Protein AF-A0A820KVE0-F1 (afdb_monomer)

Solvent-accessible surface area (backbone atoms only — not comparable to full-atom values): 8334 Å² total; per-residue (Å²): 135,88,84,82,85,76,82,88,78,53,86,76,79,77,87,79,80,82,72,85,76,62,63,66,65,51,51,53,51,52,52,52,52,51,53,36,48,51,49,30,56,49,40,55,55,52,58,76,71,54,73,84,83,46,73,66,42,50,54,52,48,53,54,47,49,53,53,30,52,52,29,47,50,50,54,48,51,54,50,50,51,54,52,50,53,52,48,50,54,50,50,54,52,47,64,77,37,56,93,64,45,49,71,67,58,52,51,52,52,49,52,54,47,50,51,51,54,50,54,55,50,54,58,66,50,66,82,52,93,70,84,86,90,87,80,86,126

Organism: NCBI:txid433720

pLDDT: mean 79.72, std 20.23, range [31.25, 97.44]

Radius of gyration: 21.49 Å; Cα contacts (8 Å, |Δi|>4): 50; chains: 1; bounding box: 47×35×59 Å

Secondary structure (DSSP, 8-state):
-------SS---------PPP-HHHHHHHHHHHHHHHHHHHHHHHHHHH----SHHHHHHHHHHHHHHHHHHHHHHHHHHHHHHHHHHHHHHHHHHHTTTS-HHHHHHHHHHHHHHHHHHHHHHHTT-SSS------

Mean predicted aligned error: 10.79 Å

Sequence (137 aa):
AVDISVSLLGSQRLQQISIPLNESALIDYNTELNSLANVRDYLVTFLTNLLITTSNSIILQSSSLVQLTQATNQLTRNTLMLVSNRCYELSVALNAMFGKISYEDAQSASNQLFQCASNILNVKYMKLIFLSLYQTL

Nearest PDB structures (foldseek):
  1ez3-assembly1_A  TM=4.273E-01  e=7.543E-01  Rattus norvegicus

Structure (mmCIF, N/CA/C/O backbone):
data_AF-A0A820KVE0-F1
#
_entry.id   AF-A0A820KVE0-F1
#
loop_
_atom_site.group_PDB
_atom_site.id
_atom_site.type_symbol
_atom_site.label_atom_id
_atom_site.label_alt_id
_atom_site.label_comp_id
_atom_site.label_asym_id
_atom_site.label_entity_id
_atom_site.label_seq_id
_atom_site.pdbx_PDB_ins_code
_atom_site.Cartn_x
_atom_site.Cartn_y
_atom_site.Cartn_z
_atom_site.occupancy
_atom_site.B_iso_or_equiv
_atom_site.auth_seq_id
_atom_site.auth_comp_id
_atom_site.auth_asym_id
_atom_site.auth_atom_id
_atom_site.pdbx_PDB_model_num
ATOM 1 N N . ALA A 1 1 ? -4.273 -14.419 -10.132 1.00 33.41 1 ALA A N 1
ATOM 2 C CA . ALA A 1 1 ? -2.842 -14.493 -10.474 1.00 33.41 1 ALA A CA 1
ATOM 3 C C . ALA A 1 1 ? -2.645 -13.684 -11.745 1.00 33.41 1 ALA A C 1
ATOM 5 O O . ALA A 1 1 ? -3.407 -13.894 -12.679 1.00 33.41 1 ALA A O 1
ATOM 6 N N . VAL A 1 2 ? -1.738 -12.707 -11.746 1.00 31.25 2 VAL A N 1
ATOM 7 C CA . VAL A 1 2 ? -1.325 -12.029 -12.982 1.00 31.25 2 VAL A CA 1
ATOM 8 C C . VAL A 1 2 ? -0.175 -12.855 -13.533 1.00 31.25 2 VAL A C 1
ATOM 10 O O . VAL A 1 2 ? 0.839 -13.001 -12.855 1.00 31.25 2 VAL A O 1
ATOM 13 N N . ASP A 1 3 ? -0.383 -13.462 -14.695 1.00 34.72 3 ASP A N 1
ATOM 14 C CA . ASP A 1 3 ? 0.617 -14.290 -15.358 1.00 34.72 3 ASP A CA 1
ATOM 15 C C . ASP A 1 3 ? 1.494 -13.369 -16.214 1.00 34.72 3 ASP A C 1
ATOM 17 O O . ASP A 1 3 ? 1.015 -12.741 -17.160 1.00 34.72 3 ASP A O 1
ATOM 21 N N . ILE A 1 4 ? 2.757 -13.201 -15.823 1.00 43.31 4 ILE A N 1
ATOM 22 C CA . ILE A 1 4 ? 3.712 -12.346 -16.534 1.00 43.31 4 ILE A CA 1
ATOM 23 C C . ILE A 1 4 ? 4.561 -13.262 -17.413 1.00 43.31 4 ILE A C 1
ATOM 25 O O . ILE A 1 4 ? 5.563 -13.820 -16.971 1.00 43.31 4 ILE A O 1
ATOM 29 N N . SER A 1 5 ? 4.147 -13.428 -18.668 1.00 41.41 5 SER A N 1
ATOM 30 C CA . SER A 1 5 ? 4.991 -14.020 -19.705 1.00 41.41 5 SER A CA 1
ATOM 31 C C . SER A 1 5 ? 5.995 -12.965 -20.174 1.00 41.41 5 SER A C 1
ATOM 33 O O . SER A 1 5 ? 5.599 -11.898 -20.640 1.00 41.41 5 SER A O 1
ATOM 35 N N . VAL A 1 6 ? 7.290 -13.237 -20.006 1.00 49.28 6 VAL A N 1
ATOM 36 C CA . VAL A 1 6 ? 8.379 -12.373 -20.485 1.00 49.28 6 VAL A CA 1
ATOM 37 C C . VAL A 1 6 ? 9.062 -13.093 -21.643 1.00 49.28 6 VAL A C 1
ATOM 39 O O . VAL A 1 6 ? 9.557 -14.208 -21.471 1.00 49.28 6 VAL A O 1
ATOM 42 N N . SER A 1 7 ? 9.076 -12.478 -22.825 1.00 45.94 7 SER A N 1
ATOM 43 C CA . SER A 1 7 ? 9.739 -13.040 -24.001 1.00 45.94 7 SER A CA 1
ATOM 44 C C . SER A 1 7 ? 11.264 -13.018 -23.812 1.00 45.94 7 SER A C 1
ATOM 46 O O . SER A 1 7 ? 11.841 -12.015 -23.402 1.00 45.94 7 SER A O 1
ATOM 48 N N . LEU A 1 8 ? 11.943 -14.135 -24.097 1.00 52.94 8 LEU A N 1
ATOM 49 C CA . LEU A 1 8 ? 13.397 -14.319 -23.902 1.00 52.94 8 LEU A CA 1
ATOM 50 C C . LEU A 1 8 ? 14.277 -13.610 -24.959 1.00 52.94 8 LEU A C 1
ATOM 52 O O . LEU A 1 8 ? 15.503 -13.722 -24.922 1.00 52.94 8 LEU A O 1
ATOM 56 N N . LEU A 1 9 ? 13.681 -12.900 -25.919 1.00 44.28 9 LEU A N 1
ATOM 57 C CA . L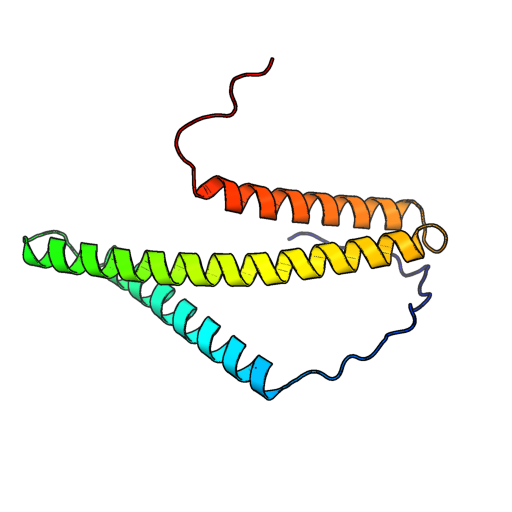EU A 1 9 ? 14.352 -12.364 -27.106 1.00 44.28 9 LEU A CA 1
ATOM 58 C C . LEU A 1 9 ? 14.611 -10.853 -26.976 1.00 44.28 9 LEU A C 1
ATOM 60 O O . LEU A 1 9 ? 13.897 -10.041 -27.550 1.00 44.28 9 LEU A O 1
ATOM 64 N N . GLY A 1 10 ? 15.660 -10.473 -26.234 1.00 48.78 10 GLY A N 1
ATOM 65 C CA . GLY A 1 10 ? 16.079 -9.061 -26.154 1.00 48.78 10 GLY A CA 1
ATOM 66 C C . GLY A 1 10 ? 17.078 -8.681 -25.054 1.00 48.78 10 GLY A C 1
ATOM 67 O O . GLY A 1 10 ? 17.125 -7.523 -24.653 1.00 48.78 10 GLY A O 1
ATOM 68 N N . SER A 1 11 ? 17.871 -9.622 -24.532 1.00 52.12 11 SER A N 1
ATOM 69 C CA . SER A 1 11 ? 18.693 -9.477 -23.315 1.00 52.12 11 SER A CA 1
ATOM 70 C C . SER A 1 11 ? 19.926 -8.560 -23.455 1.00 52.12 11 SER A C 1
ATOM 72 O O . SER A 1 11 ? 21.038 -8.948 -23.096 1.00 52.12 11 SER A O 1
ATOM 74 N N . GLN A 1 12 ? 19.792 -7.335 -23.965 1.00 54.28 12 GLN A N 1
ATOM 75 C CA . GLN A 1 12 ? 20.864 -6.343 -23.857 1.00 54.28 12 GLN A CA 1
ATOM 76 C C . GLN A 1 12 ? 20.854 -5.719 -22.458 1.00 54.28 12 GLN A C 1
ATOM 78 O O . GLN A 1 12 ? 20.004 -4.899 -22.120 1.00 54.28 12 GLN A O 1
ATOM 83 N N . ARG A 1 13 ? 21.824 -6.117 -21.624 1.00 60.53 13 ARG A N 1
ATOM 84 C CA . ARG A 1 13 ? 22.033 -5.541 -20.287 1.00 60.53 13 ARG A CA 1
ATOM 85 C C . ARG A 1 13 ? 22.355 -4.046 -20.387 1.00 60.53 13 ARG A C 1
ATOM 87 O O . ARG A 1 13 ? 23.294 -3.661 -21.083 1.00 60.53 13 ARG A O 1
ATOM 94 N N . LEU A 1 14 ? 21.631 -3.215 -19.635 1.00 61.00 14 LEU A N 1
ATOM 95 C CA . LEU A 1 14 ? 22.093 -1.861 -19.309 1.00 61.00 14 LEU A CA 1
ATOM 96 C C . LEU A 1 14 ? 23.356 -1.965 -18.446 1.00 61.00 14 LEU A C 1
ATOM 98 O O . LEU A 1 14 ? 23.460 -2.852 -17.597 1.00 61.00 14 LEU A O 1
ATOM 102 N N . GLN A 1 15 ? 24.318 -1.065 -18.659 1.00 58.56 15 GLN A N 1
ATOM 103 C CA . GLN A 1 15 ? 25.478 -0.950 -17.776 1.00 58.56 15 GLN A CA 1
ATOM 104 C C . GLN A 1 15 ? 24.991 -0.505 -16.394 1.00 58.56 15 GLN A C 1
ATOM 106 O O . GLN A 1 15 ? 24.425 0.575 -16.238 1.00 58.56 15 GLN A O 1
ATOM 111 N N . GLN A 1 16 ? 25.162 -1.374 -15.401 1.00 54.22 16 GLN A N 1
ATOM 112 C CA . GLN A 1 16 ? 24.706 -1.131 -14.041 1.00 54.22 16 GLN A CA 1
ATOM 113 C C . GLN A 1 16 ? 25.719 -0.231 -13.326 1.00 54.22 16 GLN A C 1
ATOM 115 O O . GLN A 1 16 ? 26.848 -0.644 -13.070 1.00 54.22 16 GLN A O 1
ATOM 120 N N . ILE A 1 17 ? 25.316 0.995 -12.990 1.00 51.00 17 ILE A N 1
ATOM 121 C CA . ILE A 1 17 ? 26.058 1.828 -12.041 1.00 51.00 17 ILE A CA 1
ATOM 122 C C . ILE A 1 17 ? 25.750 1.268 -10.650 1.00 51.00 17 ILE A C 1
ATOM 124 O O . ILE A 1 17 ? 24.638 1.412 -10.143 1.00 51.00 17 ILE A O 1
ATOM 128 N N . SER A 1 18 ? 26.707 0.563 -10.050 1.00 53.56 18 SER A N 1
ATOM 129 C CA . SER A 1 18 ? 26.585 0.050 -8.686 1.00 53.56 18 SER A CA 1
ATOM 130 C C . SER A 1 18 ? 26.777 1.194 -7.692 1.00 53.56 18 SER A C 1
ATOM 132 O O . SER A 1 18 ? 27.906 1.563 -7.370 1.00 53.56 18 SER A O 1
ATOM 134 N N . ILE A 1 19 ? 25.673 1.766 -7.211 1.00 61.75 19 ILE A N 1
ATOM 135 C CA . ILE A 1 19 ? 25.692 2.617 -6.020 1.00 61.75 19 ILE A CA 1
ATOM 136 C C . ILE A 1 19 ? 25.883 1.677 -4.818 1.00 61.75 19 ILE A C 1
ATOM 138 O O . ILE A 1 19 ? 25.115 0.718 -4.697 1.00 61.75 19 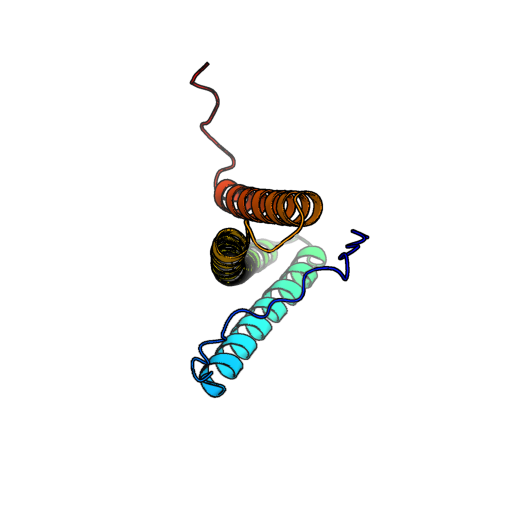ILE A O 1
ATOM 142 N N . PRO A 1 20 ? 26.895 1.885 -3.957 1.00 60.16 20 PRO A N 1
ATOM 143 C CA . PRO A 1 20 ? 27.082 1.046 -2.781 1.00 60.16 20 PRO A CA 1
ATOM 144 C C . PRO A 1 20 ? 25.841 1.128 -1.885 1.00 60.16 20 PRO A C 1
ATOM 146 O O . PRO A 1 20 ? 25.386 2.214 -1.522 1.00 60.16 20 PRO A O 1
ATOM 149 N N . LEU A 1 21 ? 25.279 -0.036 -1.561 1.00 70.56 21 LEU A N 1
ATOM 150 C CA . LEU A 1 21 ? 24.123 -0.158 -0.684 1.00 70.56 21 LEU A CA 1
ATOM 151 C C . LEU A 1 21 ? 24.584 0.044 0.763 1.00 70.56 21 LEU A C 1
ATOM 153 O O . LEU A 1 21 ? 25.495 -0.639 1.225 1.00 70.56 21 LEU A O 1
ATOM 157 N N . ASN A 1 22 ? 23.958 0.971 1.485 1.00 82.62 22 ASN A N 1
ATOM 158 C CA . ASN A 1 22 ? 24.184 1.099 2.920 1.00 82.62 22 ASN A CA 1
ATOM 159 C C . ASN A 1 22 ? 23.336 0.050 3.659 1.00 82.62 22 ASN A C 1
ATOM 161 O O . ASN A 1 22 ? 22.151 0.267 3.915 1.00 82.62 22 ASN A O 1
ATOM 165 N N . GLU A 1 23 ? 23.938 -1.102 3.954 1.00 84.25 23 GLU A N 1
ATOM 166 C CA . GLU A 1 23 ? 23.252 -2.251 4.556 1.00 84.25 23 GLU A CA 1
ATOM 167 C C . GLU A 1 23 ? 22.653 -1.939 5.932 1.00 84.25 23 GLU A C 1
ATOM 169 O O . GLU A 1 23 ? 21.539 -2.378 6.216 1.00 84.25 23 GLU A O 1
ATOM 174 N N . SER A 1 24 ? 23.331 -1.139 6.765 1.00 87.25 24 SER A N 1
ATOM 175 C CA . SER A 1 24 ? 22.810 -0.782 8.091 1.00 87.25 24 SER A CA 1
ATOM 176 C C . SER A 1 24 ? 21.554 0.081 7.987 1.00 87.25 24 SER A C 1
ATOM 178 O O . SER A 1 24 ? 20.547 -0.227 8.618 1.00 87.25 24 SER A O 1
ATOM 180 N N . ALA A 1 25 ? 21.557 1.083 7.104 1.00 82.81 25 ALA A N 1
ATOM 181 C CA . ALA A 1 25 ? 20.380 1.915 6.858 1.00 82.81 25 ALA A CA 1
ATOM 182 C C . ALA A 1 25 ? 19.181 1.102 6.333 1.00 82.81 25 ALA A C 1
ATOM 184 O O . ALA A 1 25 ? 18.035 1.404 6.664 1.00 82.81 25 ALA A O 1
ATOM 185 N N . LEU A 1 26 ? 19.428 0.054 5.537 1.00 84.06 26 LEU A N 1
ATOM 186 C CA . LEU A 1 26 ? 18.375 -0.843 5.056 1.00 84.06 26 LEU A CA 1
ATOM 187 C C . LEU A 1 26 ? 17.805 -1.728 6.177 1.00 84.06 26 LEU A C 1
ATOM 189 O O . LEU A 1 26 ? 16.593 -1.945 6.229 1.00 84.06 26 LEU A O 1
ATOM 193 N N . ILE A 1 27 ? 18.657 -2.241 7.069 1.00 89.06 27 ILE A N 1
ATOM 194 C CA . ILE A 1 27 ? 18.234 -3.045 8.226 1.00 89.06 27 ILE A CA 1
ATOM 195 C C . ILE A 1 27 ? 17.367 -2.212 9.173 1.00 89.06 27 ILE A C 1
ATOM 197 O O . ILE A 1 27 ? 16.291 -2.669 9.570 1.00 89.06 27 ILE A O 1
ATOM 201 N N . ASP A 1 28 ? 17.792 -0.989 9.487 1.00 87.56 28 ASP A N 1
ATOM 202 C CA . ASP A 1 28 ? 17.049 -0.082 10.366 1.00 87.56 28 ASP A CA 1
ATOM 203 C C . ASP A 1 28 ? 15.684 0.269 9.762 1.00 87.56 28 ASP A C 1
ATOM 205 O O . ASP A 1 28 ? 14.652 0.144 10.426 1.00 87.56 28 ASP A O 1
ATOM 209 N N . TYR A 1 29 ? 15.660 0.595 8.465 1.00 87.31 29 TYR A N 1
ATOM 210 C CA . TYR A 1 29 ? 14.427 0.859 7.725 1.00 87.31 29 TYR A CA 1
ATOM 211 C C . TYR A 1 29 ? 13.449 -0.325 7.768 1.00 87.31 29 TYR A C 1
ATOM 213 O O . TYR A 1 29 ? 12.268 -0.157 8.079 1.00 87.31 29 TYR A O 1
ATOM 221 N N . ASN A 1 30 ? 13.930 -1.543 7.500 1.00 88.56 30 ASN A N 1
ATOM 222 C CA . ASN A 1 30 ? 13.092 -2.744 7.542 1.00 88.56 30 ASN A CA 1
ATOM 223 C C . ASN A 1 30 ? 12.582 -3.043 8.958 1.00 88.56 30 ASN A C 1
ATOM 225 O O . ASN A 1 30 ? 11.441 -3.474 9.128 1.00 88.56 30 ASN A O 1
ATOM 229 N N . THR A 1 31 ? 13.406 -2.799 9.976 1.00 92.94 31 THR A N 1
ATOM 230 C CA . THR A 1 31 ? 13.026 -2.986 11.381 1.00 92.94 31 THR A CA 1
ATOM 231 C C . THR A 1 31 ? 11.899 -2.033 11.776 1.00 92.94 31 THR A C 1
ATOM 233 O O . THR A 1 31 ? 10.910 -2.465 12.374 1.00 92.94 31 THR A O 1
ATOM 236 N N . GLU A 1 32 ? 11.991 -0.760 11.384 1.00 91.62 32 GLU A N 1
ATOM 237 C CA . GLU A 1 32 ? 10.937 0.231 11.618 1.00 91.62 32 GLU A CA 1
ATOM 238 C C . GLU A 1 32 ? 9.631 -0.150 10.902 1.00 91.62 32 GLU A C 1
ATOM 240 O O . GLU A 1 32 ? 8.563 -0.158 11.522 1.00 91.62 32 GLU A O 1
ATOM 245 N N . LEU A 1 33 ? 9.702 -0.538 9.623 1.00 92.19 33 LEU A N 1
ATOM 246 C CA . LEU A 1 33 ? 8.525 -0.980 8.868 1.00 92.19 33 LEU A CA 1
ATOM 247 C C . LEU A 1 33 ? 7.838 -2.187 9.511 1.00 92.19 33 LEU A C 1
ATOM 249 O O . LEU A 1 33 ? 6.613 -2.197 9.641 1.00 92.19 33 LEU A O 1
ATOM 253 N N . ASN A 1 34 ? 8.614 -3.181 9.942 1.00 93.94 34 ASN A N 1
ATOM 254 C CA . ASN A 1 34 ? 8.077 -4.367 10.602 1.00 93.94 34 ASN A CA 1
ATOM 255 C C . ASN A 1 34 ? 7.413 -4.017 11.940 1.00 93.94 34 ASN A C 1
ATOM 257 O O . ASN A 1 34 ? 6.342 -4.537 12.246 1.00 93.94 34 ASN A O 1
ATOM 261 N N . SER A 1 35 ? 7.999 -3.099 12.712 1.00 95.88 35 SER A N 1
ATOM 262 C CA . SER A 1 35 ? 7.398 -2.600 13.954 1.00 95.88 35 SER A CA 1
ATOM 263 C C . SER A 1 35 ? 6.024 -1.965 13.70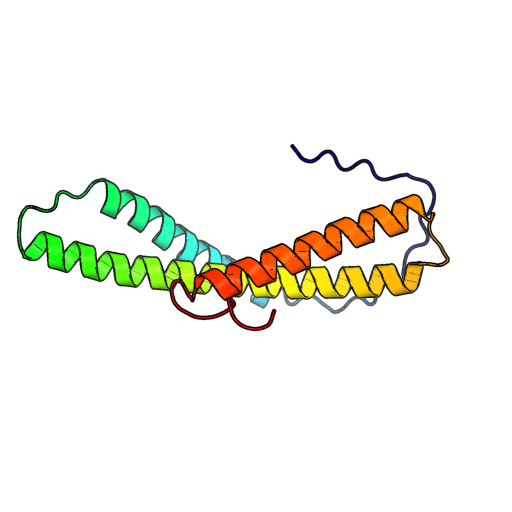1 1.00 95.88 35 SER A C 1
ATOM 265 O O . SER A 1 35 ? 5.035 -2.333 14.337 1.00 95.88 35 SER A O 1
ATOM 267 N N . LEU A 1 36 ? 5.926 -1.079 12.704 1.00 94.50 36 LEU A N 1
ATOM 268 C CA . LEU A 1 36 ? 4.661 -0.442 12.326 1.00 94.50 36 LEU A CA 1
ATOM 269 C C . LEU A 1 36 ? 3.621 -1.453 11.820 1.00 94.50 36 LEU A C 1
ATOM 271 O O . LEU A 1 36 ? 2.440 -1.334 12.151 1.00 94.50 36 LEU A O 1
ATOM 275 N N . ALA A 1 37 ? 4.042 -2.446 11.032 1.00 95.31 37 ALA A N 1
ATOM 276 C CA . ALA A 1 37 ? 3.163 -3.504 10.536 1.00 95.31 37 ALA A CA 1
ATOM 277 C C . ALA A 1 37 ? 2.592 -4.346 11.685 1.00 95.31 37 ALA A C 1
ATOM 279 O O . ALA A 1 37 ? 1.380 -4.550 11.746 1.00 95.31 37 ALA A O 1
ATOM 280 N N . ASN A 1 38 ? 3.436 -4.730 12.645 1.00 97.44 38 ASN A N 1
ATOM 281 C CA . ASN A 1 38 ? 3.013 -5.468 13.833 1.00 97.44 38 ASN A CA 1
ATOM 282 C C . ASN A 1 38 ? 1.991 -4.676 14.661 1.00 97.44 38 ASN A C 1
ATOM 284 O O . ASN A 1 38 ? 0.976 -5.233 15.077 1.00 97.44 38 ASN A O 1
ATOM 288 N N . VAL A 1 39 ? 2.219 -3.371 14.865 1.00 96.12 39 VAL A N 1
ATOM 289 C CA . VAL A 1 39 ? 1.263 -2.491 15.561 1.00 96.12 39 VAL A CA 1
ATOM 290 C C . VAL A 1 39 ? -0.069 -2.430 14.814 1.00 96.12 39 VAL A C 1
ATOM 292 O O . VAL A 1 39 ? -1.119 -2.593 15.434 1.00 96.12 39 VAL A O 1
ATOM 295 N N . ARG A 1 40 ? -0.049 -2.231 13.489 1.00 96.81 40 ARG A N 1
ATOM 296 C CA . ARG A 1 40 ? -1.267 -2.210 12.665 1.00 96.81 40 ARG A CA 1
ATOM 297 C C . ARG A 1 40 ? -2.051 -3.516 12.809 1.00 96.81 40 ARG A C 1
ATOM 299 O O . ARG A 1 40 ? -3.243 -3.470 13.103 1.00 96.81 40 ARG A O 1
ATOM 306 N N . ASP A 1 41 ? -1.396 -4.658 12.626 1.00 96.50 41 ASP A N 1
ATOM 307 C CA . ASP A 1 41 ? -2.056 -5.969 12.597 1.00 96.50 41 ASP A CA 1
ATOM 308 C C . ASP A 1 41 ? -2.602 -6.362 13.978 1.00 96.50 41 ASP A C 1
ATOM 310 O O . ASP A 1 41 ? -3.733 -6.854 14.095 1.00 96.50 41 ASP A O 1
ATOM 314 N N . TYR A 1 42 ? -1.855 -6.043 15.041 1.00 97.12 42 TYR A N 1
ATOM 315 C CA . TYR A 1 42 ? -2.335 -6.162 16.415 1.00 97.12 42 TYR A CA 1
ATOM 316 C C . TYR A 1 42 ? -3.580 -5.300 16.651 1.00 97.12 42 TYR A C 1
ATOM 318 O O . TYR A 1 42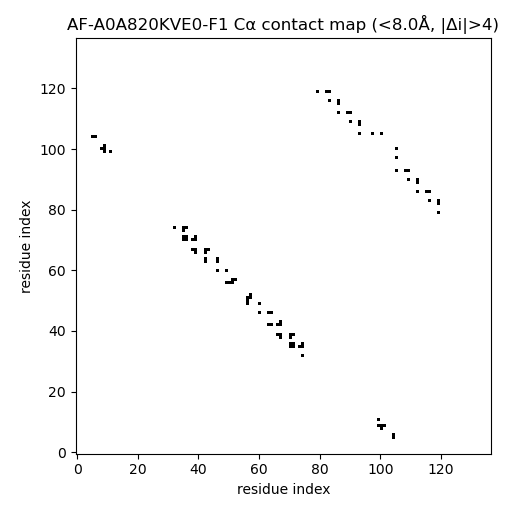 ? -4.591 -5.806 17.135 1.00 97.12 42 TYR A O 1
ATOM 326 N N . LEU A 1 43 ? -3.542 -4.012 16.291 1.00 97.00 43 LEU A N 1
ATOM 327 C CA . LEU A 1 43 ? -4.642 -3.085 16.567 1.00 97.00 43 LEU A CA 1
ATOM 328 C C . LEU A 1 43 ? -5.905 -3.407 15.762 1.00 97.00 43 LEU A C 1
ATOM 330 O O . LEU A 1 43 ? -7.000 -3.271 16.301 1.00 97.00 43 LEU A O 1
ATOM 334 N N . VAL A 1 44 ? -5.778 -3.879 14.517 1.00 96.56 44 VAL A N 1
ATOM 335 C CA . VAL A 1 44 ? -6.919 -4.386 13.731 1.00 96.56 44 VAL A CA 1
ATOM 336 C C . VAL A 1 44 ? -7.595 -5.547 14.462 1.00 96.56 44 VAL A C 1
ATOM 338 O O . VAL A 1 44 ? -8.816 -5.554 14.631 1.00 96.56 44 VAL A O 1
ATOM 341 N N . THR A 1 45 ? -6.807 -6.503 14.952 1.00 96.19 45 THR A N 1
ATOM 342 C CA . THR A 1 45 ? -7.326 -7.656 15.701 1.00 96.19 45 THR A CA 1
ATOM 343 C C . THR A 1 45 ? -7.941 -7.223 17.033 1.00 96.19 45 THR A C 1
ATOM 345 O O . THR A 1 45 ? -9.032 -7.654 17.393 1.00 96.19 45 THR A O 1
ATOM 348 N N . PHE A 1 46 ? -7.276 -6.337 17.767 1.00 95.06 46 PHE A N 1
ATOM 349 C CA . PHE A 1 46 ? -7.752 -5.829 19.050 1.00 95.06 46 PHE A CA 1
ATOM 350 C C . PHE A 1 46 ? -9.098 -5.098 18.920 1.00 95.06 46 PHE A C 1
ATOM 352 O O . PHE A 1 46 ? -10.037 -5.400 19.653 1.00 95.06 46 PHE A O 1
ATOM 359 N N . LEU A 1 47 ? -9.214 -4.172 17.963 1.00 94.31 47 LEU A N 1
ATOM 360 C CA . LEU A 1 47 ? -10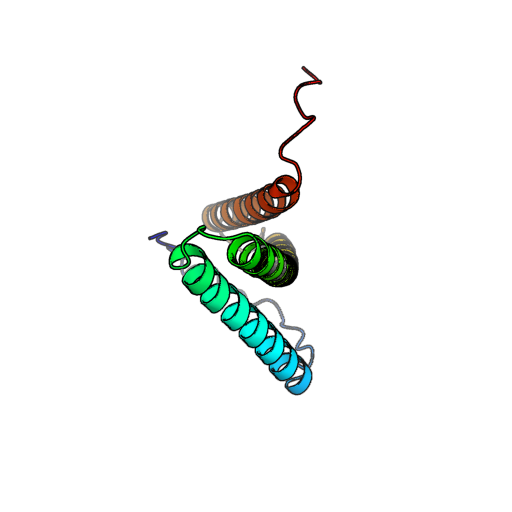.415 -3.355 17.768 1.00 94.31 47 LEU A CA 1
ATOM 361 C C . LEU A 1 47 ? -11.616 -4.169 17.278 1.00 94.31 47 LEU A C 1
ATOM 363 O O . LEU A 1 47 ? -12.739 -3.894 17.683 1.00 94.31 47 LEU A O 1
ATOM 367 N N . THR A 1 48 ? -11.396 -5.181 16.436 1.00 93.31 48 THR A N 1
ATOM 368 C CA . THR A 1 48 ? -12.483 -6.031 15.916 1.00 93.31 48 THR A CA 1
ATOM 369 C C . THR A 1 48 ? -13.080 -6.963 16.970 1.00 93.31 48 THR A C 1
ATOM 371 O O . THR A 1 48 ? -14.231 -7.370 16.834 1.00 93.31 48 THR A O 1
ATOM 374 N N . ASN A 1 49 ? -12.335 -7.266 18.037 1.00 93.88 49 ASN A N 1
ATOM 375 C CA . ASN A 1 49 ? -12.776 -8.159 19.110 1.00 93.88 49 ASN A CA 1
ATOM 376 C C . ASN A 1 49 ? -13.285 -7.423 20.362 1.00 93.88 49 ASN A C 1
ATOM 378 O O . ASN A 1 49 ? -13.812 -8.063 21.274 1.00 93.88 49 ASN A O 1
ATOM 382 N N . LEU A 1 50 ? -13.132 -6.096 20.445 1.00 90.50 50 LEU A N 1
ATOM 383 C CA . LEU A 1 50 ? -13.482 -5.337 21.644 1.00 90.50 50 LEU A CA 1
ATOM 384 C C . LEU A 1 50 ? -14.911 -4.776 21.575 1.00 90.50 50 LEU A C 1
ATOM 386 O O . LEU A 1 50 ? -15.228 -3.910 20.764 1.00 90.50 50 LEU A O 1
ATOM 390 N N . LEU A 1 51 ? -15.773 -5.222 22.492 1.00 94.12 51 LEU A N 1
ATOM 391 C CA . LEU A 1 51 ? -17.143 -4.715 22.610 1.00 94.12 51 LEU A CA 1
ATOM 392 C C . LEU A 1 51 ? -17.175 -3.256 23.102 1.00 94.12 51 LEU A C 1
ATOM 394 O O . LEU A 1 51 ? -16.380 -2.847 23.951 1.00 94.12 51 LEU A O 1
ATOM 398 N N . ILE A 1 52 ? -18.144 -2.484 22.605 1.00 94.88 52 ILE A N 1
ATOM 399 C CA . ILE A 1 52 ? -18.387 -1.091 23.008 1.00 94.88 52 ILE A CA 1
ATOM 400 C C . ILE A 1 52 ? -19.491 -1.078 24.071 1.00 94.88 52 ILE A C 1
ATOM 402 O O . ILE A 1 52 ? -20.674 -1.010 23.750 1.00 94.88 52 ILE A O 1
ATOM 406 N N . THR A 1 53 ? -19.115 -1.187 25.344 1.00 95.56 53 THR A N 1
ATOM 407 C CA . THR A 1 53 ? -20.076 -1.333 26.459 1.00 95.56 53 THR A CA 1
ATOM 408 C C . THR A 1 53 ? -19.992 -0.223 27.502 1.00 95.56 53 THR A C 1
ATOM 410 O O . THR A 1 53 ? -20.909 -0.058 28.301 1.00 95.56 53 THR A O 1
ATOM 413 N N . THR A 1 54 ? -18.906 0.555 27.514 1.00 96.00 54 THR A N 1
ATOM 414 C CA . THR A 1 54 ? -18.650 1.617 28.503 1.00 96.00 54 THR A CA 1
ATOM 415 C C . THR A 1 54 ? -17.949 2.824 27.878 1.00 96.00 54 THR A C 1
ATOM 417 O O . THR A 1 54 ? -17.284 2.705 26.847 1.00 96.00 54 THR A O 1
ATOM 420 N N . SER A 1 55 ? -18.004 3.984 28.539 1.00 93.38 55 SER A N 1
ATOM 421 C CA . SER A 1 55 ? -17.197 5.153 28.156 1.00 93.38 55 SER A CA 1
ATOM 422 C C . SER A 1 55 ? -15.695 4.838 28.118 1.00 93.38 55 SER A C 1
ATOM 424 O O . SER A 1 55 ? -15.006 5.264 27.197 1.00 93.38 55 SER A O 1
ATOM 426 N N . ASN A 1 56 ? -15.196 4.010 29.040 1.00 95.12 56 ASN A N 1
ATOM 427 C CA . ASN A 1 56 ? -13.804 3.553 29.037 1.00 95.12 56 ASN A CA 1
ATOM 428 C C . ASN A 1 56 ? -13.466 2.724 27.790 1.00 95.12 56 ASN A C 1
ATOM 430 O O . ASN A 1 56 ? -12.407 2.925 27.201 1.00 95.12 56 ASN A O 1
ATOM 434 N N . SER A 1 57 ? -1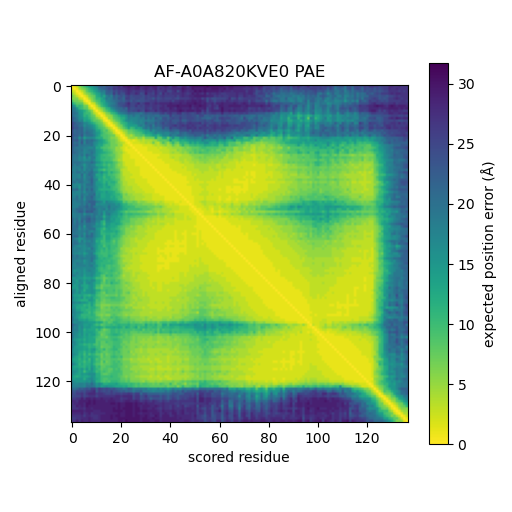4.370 1.840 27.346 1.00 94.50 57 SER A N 1
ATOM 435 C CA . SER A 1 57 ? -14.174 1.093 26.095 1.00 94.50 57 SER A CA 1
ATOM 436 C C . SER A 1 57 ? -14.129 2.017 24.872 1.00 94.50 57 SER A C 1
ATOM 438 O O . SER A 1 57 ? -13.311 1.797 23.986 1.00 94.50 57 SER A O 1
ATOM 440 N N . ILE A 1 58 ? -14.912 3.104 24.860 1.00 91.25 58 ILE A N 1
ATOM 441 C CA . ILE A 1 58 ? -14.881 4.121 23.795 1.00 91.25 58 ILE A CA 1
ATOM 442 C C . ILE A 1 58 ? -13.549 4.886 23.810 1.00 91.25 58 ILE A C 1
ATOM 444 O O . ILE A 1 58 ? -12.930 5.074 22.762 1.00 91.25 58 ILE A O 1
ATOM 448 N N . ILE A 1 59 ? -13.071 5.302 24.986 1.00 93.12 59 ILE A N 1
ATOM 449 C CA . ILE A 1 59 ? -11.788 6.012 25.132 1.00 93.12 59 ILE A CA 1
ATOM 450 C C . ILE A 1 59 ? -10.628 5.121 24.670 1.00 93.12 59 ILE A C 1
ATOM 452 O O . ILE A 1 59 ? -9.784 5.555 23.886 1.00 93.12 59 ILE A O 1
ATOM 456 N N . LEU A 1 60 ? -10.611 3.859 25.101 1.00 95.31 60 LEU A N 1
ATOM 457 C CA . LEU A 1 60 ? -9.583 2.899 24.710 1.00 95.31 60 LEU A CA 1
ATOM 458 C C . LEU A 1 60 ? -9.590 2.658 23.196 1.00 95.31 60 LEU A C 1
ATOM 460 O O . LEU A 1 60 ? -8.559 2.814 22.547 1.00 95.31 60 LEU A O 1
ATOM 464 N N . GLN A 1 61 ? -10.755 2.345 22.621 1.00 95.31 61 GLN A N 1
ATOM 465 C CA . GLN A 1 61 ? -10.877 2.081 21.187 1.00 95.31 61 GLN A CA 1
ATOM 466 C C . GLN A 1 61 ? -10.538 3.307 20.337 1.00 95.31 61 GLN A C 1
ATOM 468 O O . GLN A 1 61 ? -9.846 3.174 19.332 1.00 95.31 61 GLN A O 1
ATOM 473 N N . SER A 1 62 ? -10.956 4.509 20.742 1.00 95.12 62 SER A N 1
ATOM 474 C CA . SER A 1 62 ? -10.624 5.735 20.006 1.00 95.12 62 SER A CA 1
ATOM 475 C C . SER A 1 62 ? -9.120 6.044 20.029 1.00 95.12 62 SER A C 1
ATOM 477 O O . SER A 1 62 ? -8.557 6.368 18.984 1.00 95.12 62 SER A O 1
ATOM 479 N N . SER A 1 63 ? -8.433 5.849 21.161 1.00 96.75 63 SER A N 1
ATOM 480 C CA . SER A 1 63 ? -6.965 5.956 21.241 1.00 96.75 63 SER A CA 1
ATOM 481 C C . SER A 1 63 ? -6.255 4.906 20.373 1.00 96.75 63 SER A C 1
ATOM 483 O O . SER A 1 63 ? -5.329 5.221 19.622 1.00 96.75 63 SER A O 1
ATOM 485 N N . SER A 1 64 ? -6.726 3.658 20.406 1.00 96.81 64 SER A N 1
ATOM 486 C CA . SER A 1 64 ? -6.215 2.581 19.553 1.00 96.81 64 SER A CA 1
ATOM 487 C C . SER A 1 64 ? -6.425 2.864 18.060 1.00 96.81 64 SER A C 1
ATOM 489 O O . SER A 1 64 ? -5.535 2.591 17.259 1.00 96.81 64 SER A O 1
ATOM 491 N N . LEU A 1 65 ? -7.551 3.468 17.670 1.00 96.88 65 LEU A N 1
ATOM 492 C CA . LEU A 1 65 ? -7.806 3.899 16.291 1.00 96.88 65 LEU A CA 1
ATOM 493 C C . LEU A 1 65 ? -6.833 5.000 15.837 1.00 96.88 65 LEU A C 1
ATOM 495 O O . LEU A 1 65 ? -6.372 4.975 14.694 1.00 96.88 65 LEU A O 1
ATOM 499 N N . VAL A 1 66 ? -6.460 5.936 16.716 1.00 96.00 66 VAL A N 1
ATOM 500 C CA . VAL A 1 66 ? -5.421 6.938 16.406 1.00 96.00 66 VAL A CA 1
ATOM 501 C C . VAL A 1 66 ? -4.089 6.252 16.098 1.00 96.00 66 VAL A C 1
ATOM 503 O O . VAL A 1 66 ? -3.486 6.527 15.063 1.00 96.00 66 VAL A O 1
ATOM 506 N N . GLN A 1 67 ? -3.661 5.305 16.933 1.00 94.56 67 GLN A N 1
ATOM 507 C CA . GLN A 1 67 ? -2.414 4.566 16.703 1.00 94.56 67 GLN A CA 1
ATOM 508 C C . GLN A 1 67 ? -2.469 3.725 15.419 1.00 94.56 67 GLN A C 1
ATOM 510 O O . GLN A 1 67 ? -1.530 3.740 14.621 1.00 94.56 67 GLN A O 1
ATOM 515 N N . LEU A 1 68 ? -3.595 3.050 15.165 1.00 95.81 68 LEU A N 1
ATOM 516 C CA . LEU A 1 68 ? -3.795 2.250 13.958 1.00 95.81 68 LEU A CA 1
ATOM 517 C C . LEU A 1 68 ? -3.697 3.112 12.695 1.00 95.81 68 LEU A C 1
ATOM 519 O O . LEU A 1 68 ? -3.019 2.745 11.731 1.00 95.81 68 LEU A O 1
ATOM 523 N N . THR A 1 69 ? -4.352 4.274 12.690 1.00 92.38 69 THR A N 1
ATOM 524 C CA . THR A 1 69 ? -4.310 5.188 11.542 1.00 92.38 69 THR A CA 1
ATOM 525 C C . THR A 1 69 ? -2.930 5.812 11.354 1.00 92.38 69 THR A C 1
ATOM 527 O O . THR A 1 69 ? -2.492 5.965 10.214 1.00 92.38 69 THR A O 1
ATOM 530 N N . GLN A 1 70 ? -2.203 6.123 12.430 1.00 94.00 70 GLN A N 1
ATOM 531 C CA . GLN A 1 70 ? -0.817 6.594 12.349 1.00 94.00 70 GLN A CA 1
ATOM 532 C C . GLN A 1 70 ? 0.096 5.549 11.696 1.00 94.00 70 GLN A C 1
ATOM 534 O O . GLN A 1 70 ? 0.724 5.855 10.678 1.00 94.00 70 GLN A O 1
ATOM 539 N N . ALA A 1 71 ? 0.089 4.313 12.204 1.00 93.75 71 ALA A N 1
ATOM 540 C CA . ALA A 1 71 ? 0.896 3.222 11.660 1.00 93.75 71 ALA A CA 1
ATOM 541 C C . ALA A 1 71 ? 0.545 2.931 10.191 1.00 93.75 71 ALA A C 1
ATOM 543 O O . ALA A 1 71 ? 1.424 2.847 9.332 1.00 93.75 71 ALA A O 1
ATOM 544 N N . THR A 1 72 ? -0.751 2.877 9.867 1.00 94.62 72 THR A N 1
ATOM 545 C CA . THR A 1 72 ? -1.236 2.664 8.492 1.00 94.62 72 THR A CA 1
ATOM 546 C C . THR A 1 72 ? -0.773 3.774 7.546 1.00 94.62 72 THR A C 1
ATOM 548 O O . THR A 1 72 ? -0.306 3.494 6.440 1.00 94.62 72 THR A O 1
ATOM 551 N N . ASN A 1 73 ? -0.852 5.037 7.972 1.00 91.69 73 ASN A N 1
ATOM 552 C CA . ASN A 1 73 ? -0.414 6.176 7.166 1.00 91.69 73 ASN A CA 1
ATOM 553 C C . ASN A 1 73 ? 1.098 6.155 6.913 1.00 91.69 73 ASN A C 1
ATOM 555 O O . ASN A 1 73 ? 1.532 6.462 5.801 1.00 91.69 73 ASN A O 1
ATOM 559 N N . GLN A 1 74 ? 1.901 5.800 7.920 1.00 92.25 74 GLN A N 1
ATOM 560 C CA . GLN A 1 74 ? 3.354 5.685 7.777 1.00 92.25 74 GLN A CA 1
ATOM 561 C C . GLN A 1 74 ? 3.732 4.548 6.820 1.00 92.25 74 GLN A C 1
ATOM 563 O O . GLN A 1 74 ? 4.464 4.788 5.860 1.00 92.25 74 GLN A O 1
ATOM 568 N N . LEU A 1 75 ? 3.162 3.352 7.002 1.00 93.88 75 LEU A N 1
ATOM 569 C CA . LEU A 1 75 ? 3.368 2.210 6.100 1.00 93.88 75 LEU A CA 1
ATOM 570 C C . LEU A 1 75 ? 2.980 2.543 4.656 1.00 93.88 75 LEU A C 1
ATOM 572 O O . LEU A 1 75 ? 3.734 2.256 3.726 1.00 93.88 75 LEU A O 1
ATOM 576 N N . THR A 1 76 ? 1.833 3.199 4.469 1.00 91.69 76 THR A N 1
ATOM 577 C CA . THR A 1 76 ? 1.349 3.605 3.144 1.00 91.69 76 THR A CA 1
ATOM 578 C C . THR A 1 76 ? 2.319 4.581 2.483 1.00 91.69 76 THR A C 1
ATOM 580 O O . THR A 1 76 ? 2.715 4.369 1.342 1.00 91.69 76 THR A O 1
ATOM 583 N N . ARG A 1 77 ? 2.758 5.630 3.192 1.00 89.06 77 ARG A N 1
ATOM 584 C CA . ARG A 1 77 ? 3.714 6.615 2.656 1.00 89.06 77 ARG A CA 1
ATOM 585 C C . ARG A 1 77 ? 5.040 5.974 2.260 1.00 89.06 77 ARG A C 1
ATOM 587 O O . ARG A 1 77 ? 5.521 6.233 1.161 1.00 89.06 77 ARG A O 1
ATOM 594 N N . ASN A 1 78 ? 5.593 5.129 3.127 1.00 88.50 78 ASN A N 1
ATOM 595 C CA . ASN A 1 78 ? 6.846 4.426 2.869 1.00 88.50 78 ASN A CA 1
ATOM 596 C C . ASN A 1 78 ? 6.740 3.510 1.645 1.00 88.50 78 ASN A C 1
ATOM 598 O O . ASN A 1 78 ? 7.571 3.586 0.740 1.00 88.50 78 ASN A O 1
ATOM 602 N N . THR A 1 79 ? 5.667 2.720 1.569 1.00 90.62 79 THR A N 1
ATOM 603 C CA . THR A 1 79 ? 5.410 1.828 0.431 1.00 90.62 79 THR A CA 1
ATOM 604 C C . THR A 1 79 ? 5.236 2.621 -0.863 1.00 90.62 79 THR A C 1
ATOM 606 O O . THR A 1 79 ? 5.853 2.298 -1.874 1.00 90.62 79 THR A O 1
ATOM 609 N N . LEU A 1 80 ? 4.446 3.701 -0.845 1.00 90.00 80 LEU A N 1
ATOM 610 C CA . LEU A 1 80 ? 4.235 4.538 -2.026 1.00 90.00 80 LEU A CA 1
ATOM 611 C C . LEU A 1 80 ? 5.521 5.211 -2.500 1.00 90.00 80 LEU A C 1
ATOM 613 O O . LEU A 1 80 ? 5.718 5.319 -3.705 1.00 90.00 80 LEU A O 1
ATOM 617 N N . MET A 1 81 ? 6.388 5.661 -1.593 1.00 87.75 81 MET A N 1
ATOM 618 C CA . MET A 1 81 ? 7.681 6.245 -1.953 1.00 87.75 81 MET A CA 1
ATOM 619 C C . MET A 1 81 ? 8.571 5.217 -2.658 1.00 87.75 81 MET A C 1
ATOM 621 O O . MET A 1 81 ? 9.076 5.493 -3.745 1.00 87.75 81 MET A O 1
ATOM 625 N N . LEU A 1 82 ? 8.692 4.014 -2.089 1.00 86.88 82 LEU A N 1
ATOM 626 C CA . LEU A 1 82 ? 9.451 2.915 -2.686 1.00 86.88 82 LEU A CA 1
ATOM 627 C C . LEU A 1 82 ? 8.922 2.556 -4.082 1.00 86.88 82 LEU A C 1
ATOM 629 O O . LEU A 1 82 ? 9.684 2.521 -5.049 1.00 86.88 82 LEU A O 1
ATOM 633 N N . VAL A 1 83 ? 7.610 2.329 -4.198 1.00 89.00 83 VAL A N 1
ATOM 634 C CA . VAL A 1 83 ? 6.971 1.946 -5.465 1.00 89.00 83 VAL A CA 1
ATOM 635 C C . VAL A 1 83 ? 7.072 3.074 -6.498 1.00 89.00 83 VAL A C 1
ATOM 637 O O . VAL A 1 83 ? 7.355 2.794 -7.659 1.00 89.00 83 VAL A O 1
ATOM 640 N N . SER A 1 84 ? 6.923 4.342 -6.095 1.00 87.38 84 SER A N 1
ATOM 641 C CA . SER A 1 84 ? 7.073 5.498 -6.998 1.00 87.38 84 SER A CA 1
ATOM 642 C C . SER A 1 84 ? 8.485 5.588 -7.566 1.00 87.38 84 SER A C 1
ATOM 644 O O . SER A 1 84 ? 8.643 5.709 -8.780 1.00 87.38 84 SER A O 1
ATOM 646 N N . ASN A 1 85 ? 9.503 5.475 -6.707 1.00 85.31 85 ASN A N 1
ATOM 647 C CA . ASN A 1 85 ? 10.902 5.503 -7.133 1.00 85.31 85 ASN A CA 1
ATOM 648 C C . ASN A 1 85 ? 11.184 4.366 -8.114 1.00 85.31 85 ASN A C 1
ATOM 650 O O . ASN A 1 85 ? 11.724 4.595 -9.195 1.00 85.31 85 ASN A O 1
ATOM 654 N N . ARG A 1 86 ? 10.737 3.148 -7.788 1.00 88.56 86 ARG A N 1
ATOM 655 C CA . ARG A 1 86 ? 10.987 1.991 -8.644 1.00 88.56 86 ARG A CA 1
ATOM 656 C C . ARG A 1 86 ? 10.239 2.064 -9.975 1.00 88.56 86 ARG A C 1
ATOM 658 O O . ARG A 1 86 ? 10.804 1.718 -11.008 1.00 88.56 86 ARG A O 1
ATOM 665 N N . CYS A 1 87 ? 8.996 2.542 -9.970 1.00 88.62 87 CYS A N 1
ATOM 666 C CA . CYS A 1 87 ? 8.216 2.764 -11.187 1.00 88.62 87 CYS A CA 1
ATOM 667 C C . CYS A 1 87 ? 8.894 3.788 -12.107 1.00 88.62 87 CYS A C 1
ATOM 669 O O . CYS A 1 87 ? 8.954 3.591 -13.321 1.00 88.62 87 CYS A O 1
ATOM 671 N N . TYR A 1 88 ? 9.437 4.864 -11.534 1.00 86.62 88 TYR A N 1
ATOM 672 C CA . TYR A 1 88 ? 10.184 5.871 -12.280 1.00 86.62 88 TYR A CA 1
ATOM 673 C C . TYR A 1 88 ? 11.478 5.300 -12.877 1.00 86.62 88 TYR A C 1
ATOM 675 O O . TYR A 1 88 ? 11.694 5.421 -14.081 1.00 86.62 88 TYR A O 1
ATOM 683 N N . GLU A 1 89 ? 12.296 4.611 -12.075 1.00 86.62 89 GLU A N 1
ATOM 684 C CA . GLU A 1 89 ? 13.535 3.965 -12.538 1.00 86.62 89 GLU A CA 1
ATOM 685 C C . GLU A 1 89 ? 13.287 3.004 -13.706 1.00 86.62 89 GLU A C 1
ATOM 687 O O . GLU A 1 89 ? 13.996 3.046 -14.712 1.00 86.62 89 GLU A O 1
ATOM 692 N N . LEU A 1 90 ? 12.253 2.162 -13.599 1.00 90.06 90 LEU A N 1
ATOM 693 C CA . LEU A 1 90 ? 11.875 1.229 -14.660 1.00 90.06 90 LEU A CA 1
ATOM 694 C C . LEU A 1 90 ? 11.387 1.954 -15.920 1.00 90.06 90 LEU A C 1
ATOM 696 O O . LEU A 1 90 ? 11.707 1.521 -17.024 1.00 90.06 90 LEU A O 1
ATOM 700 N N . SER A 1 91 ? 10.674 3.073 -15.773 1.00 88.81 91 SER A N 1
ATOM 701 C CA . SER A 1 91 ? 10.234 3.894 -16.911 1.00 88.81 91 SER A CA 1
ATOM 702 C C . SER A 1 91 ? 11.419 4.517 -17.652 1.00 88.81 91 SER A C 1
ATOM 704 O O . SER A 1 91 ? 11.469 4.488 -18.882 1.00 88.81 91 SER A O 1
ATOM 706 N N . VAL A 1 92 ? 12.411 5.027 -16.915 1.00 87.94 92 VAL A N 1
ATOM 707 C CA . VAL A 1 92 ? 13.655 5.560 -17.493 1.00 87.94 92 VAL A CA 1
ATOM 708 C C . VAL A 1 92 ? 14.437 4.456 -18.209 1.00 87.94 92 VAL A C 1
ATOM 710 O O . VAL A 1 92 ? 14.891 4.659 -19.337 1.00 87.94 92 VAL A O 1
ATOM 713 N N . ALA A 1 93 ? 14.562 3.279 -17.590 1.00 88.12 93 ALA A N 1
ATOM 714 C CA . ALA A 1 93 ? 15.240 2.131 -18.188 1.00 88.12 93 ALA A CA 1
ATOM 715 C C . ALA A 1 93 ? 14.543 1.653 -19.473 1.00 88.12 93 ALA A C 1
ATOM 717 O O . ALA A 1 93 ? 15.216 1.423 -20.479 1.00 88.12 93 ALA A O 1
ATOM 718 N N . LEU A 1 94 ? 13.208 1.568 -19.467 1.00 89.31 94 LEU A N 1
ATOM 719 C CA . LEU A 1 94 ? 12.413 1.206 -20.640 1.00 89.31 94 LEU A CA 1
ATOM 720 C C . LEU A 1 94 ? 12.617 2.208 -21.781 1.00 89.31 94 LEU A C 1
ATOM 722 O O . LEU A 1 94 ? 12.882 1.803 -22.910 1.00 89.31 94 LEU A O 1
ATOM 726 N N . ASN A 1 95 ? 12.578 3.510 -21.486 1.00 87.06 95 ASN A N 1
ATOM 727 C CA . ASN A 1 95 ? 12.823 4.555 -22.480 1.00 87.06 95 ASN A CA 1
ATOM 728 C C . ASN A 1 95 ? 14.233 4.447 -23.097 1.00 87.06 95 ASN A C 1
ATOM 730 O O . ASN A 1 95 ? 14.395 4.572 -24.308 1.00 87.06 95 ASN A O 1
ATOM 734 N N . ALA A 1 96 ? 15.253 4.138 -22.288 1.00 87.44 96 ALA A N 1
ATOM 735 C CA . ALA A 1 96 ? 16.622 3.926 -22.769 1.00 87.44 96 ALA A CA 1
ATOM 736 C C . ALA A 1 96 ? 16.791 2.655 -23.632 1.00 87.44 96 ALA A C 1
ATOM 738 O O . ALA A 1 96 ? 17.760 2.539 -24.389 1.00 87.44 96 ALA A O 1
ATOM 739 N N . MET A 1 97 ? 15.868 1.697 -23.515 1.00 85.88 97 MET A N 1
ATOM 740 C CA . MET A 1 97 ? 15.861 0.434 -24.256 1.00 85.88 97 MET A CA 1
ATOM 741 C C . MET A 1 97 ? 14.833 0.388 -25.392 1.00 85.88 97 MET A C 1
ATOM 743 O O . MET A 1 97 ? 14.821 -0.598 -26.118 1.00 85.88 97 MET A O 1
ATOM 747 N N . PHE A 1 98 ? 14.000 1.415 -25.584 1.00 78.12 98 PHE A N 1
ATOM 748 C CA . PHE A 1 98 ? 12.816 1.347 -26.454 1.00 78.12 98 PHE A CA 1
ATOM 749 C C . PHE A 1 98 ? 13.122 0.897 -27.897 1.00 78.12 98 PHE A C 1
ATOM 751 O O . PHE A 1 98 ? 12.351 0.153 -28.487 1.00 78.12 98 PHE A O 1
ATOM 758 N N . GLY A 1 99 ? 14.280 1.276 -28.452 1.00 82.38 99 GLY A N 1
ATOM 759 C CA . GLY A 1 99 ? 14.737 0.840 -29.784 1.00 82.38 99 GLY A CA 1
ATOM 760 C C . GLY A 1 99 ? 15.547 -0.466 -29.820 1.00 82.38 99 GLY A C 1
ATOM 761 O O . GLY A 1 99 ? 16.107 -0.804 -30.858 1.00 82.38 99 GLY A O 1
ATOM 762 N N . LYS A 1 100 ? 15.683 -1.158 -28.686 1.00 89.94 100 LYS A N 1
ATOM 763 C CA . LYS A 1 100 ? 16.496 -2.376 -28.497 1.00 89.94 100 LYS A CA 1
ATOM 764 C C . LYS A 1 100 ? 15.663 -3.604 -28.117 1.00 89.94 100 LYS A C 1
ATOM 766 O O . LYS A 1 100 ? 16.224 -4.689 -27.986 1.00 89.94 100 LYS A O 1
ATOM 771 N N . ILE A 1 101 ? 14.360 -3.430 -27.917 1.00 88.56 101 ILE A N 1
ATOM 772 C CA . ILE A 1 101 ? 13.404 -4.478 -27.544 1.00 88.56 101 ILE A CA 1
ATOM 773 C C . ILE A 1 101 ? 12.290 -4.568 -28.590 1.00 88.56 101 ILE A C 1
ATOM 775 O O . ILE A 1 101 ? 12.150 -3.676 -29.429 1.00 88.56 101 ILE A O 1
ATOM 779 N N . SER A 1 102 ? 11.509 -5.649 -28.550 1.00 92.75 102 SER A N 1
ATOM 780 C CA . SER A 1 102 ? 10.336 -5.794 -29.414 1.00 92.75 102 SER A CA 1
ATOM 781 C C . SER A 1 102 ? 9.262 -4.754 -29.070 1.00 92.75 102 SER A C 1
ATOM 783 O O . SER A 1 102 ? 9.193 -4.252 -27.942 1.00 92.75 102 SER A O 1
ATOM 785 N N . TYR A 1 103 ? 8.409 -4.430 -30.043 1.00 88.12 103 TYR A N 1
ATOM 786 C CA . TYR A 1 103 ? 7.278 -3.530 -29.813 1.00 88.12 103 TYR A CA 1
ATOM 787 C C . TYR A 1 103 ? 6.325 -4.111 -28.762 1.00 88.12 103 TYR A C 1
ATOM 789 O O . TYR A 1 103 ? 5.844 -3.388 -27.892 1.00 88.12 103 TYR A O 1
ATOM 797 N N . GLU A 1 104 ? 6.098 -5.421 -28.810 1.00 90.50 104 GLU A N 1
ATOM 798 C CA . GLU A 1 104 ? 5.229 -6.157 -27.901 1.00 90.50 104 GLU A CA 1
ATOM 799 C C . GLU A 1 104 ? 5.737 -6.075 -26.453 1.00 90.50 104 GLU A C 1
ATOM 801 O O . GLU A 1 104 ? 4.964 -5.770 -25.539 1.00 90.50 104 GLU A O 1
ATOM 806 N N . ASP A 1 105 ? 7.044 -6.264 -26.240 1.00 88.62 105 ASP A N 1
ATOM 807 C CA . ASP A 1 105 ? 7.661 -6.132 -24.916 1.00 88.62 105 ASP A CA 1
ATOM 808 C C . ASP A 1 105 ? 7.608 -4.679 -24.423 1.00 88.62 105 ASP A C 1
ATOM 810 O O . ASP A 1 105 ? 7.274 -4.424 -23.260 1.00 88.62 105 ASP A O 1
ATOM 814 N N . ALA A 1 106 ? 7.872 -3.710 -25.309 1.00 89.31 106 ALA A N 1
ATOM 815 C CA . ALA A 1 106 ? 7.789 -2.290 -24.978 1.00 89.31 106 ALA A CA 1
ATOM 816 C C . ALA A 1 106 ? 6.365 -1.880 -24.573 1.00 89.31 106 ALA A C 1
ATOM 818 O O . ALA A 1 106 ? 6.175 -1.168 -23.580 1.00 89.31 106 ALA A O 1
ATOM 819 N N . GLN A 1 107 ? 5.356 -2.352 -25.307 1.00 91.12 107 GLN A N 1
ATOM 820 C CA . GLN A 1 107 ? 3.945 -2.094 -25.034 1.00 91.12 107 GLN A CA 1
ATOM 821 C C . GLN A 1 107 ? 3.503 -2.740 -23.715 1.00 91.12 107 GLN A C 1
ATOM 823 O O . GLN A 1 107 ? 2.849 -2.086 -22.899 1.00 91.12 107 GLN A O 1
ATOM 828 N N . SER A 1 108 ? 3.889 -3.996 -23.472 1.00 92.19 108 SER A N 1
ATOM 829 C CA . SER A 1 108 ? 3.578 -4.708 -22.228 1.00 92.19 108 SER A CA 1
ATOM 830 C C . SER A 1 108 ? 4.166 -3.999 -21.005 1.00 92.19 108 SER A C 1
ATOM 832 O O . SER A 1 108 ? 3.447 -3.724 -20.038 1.00 92.19 108 SER A O 1
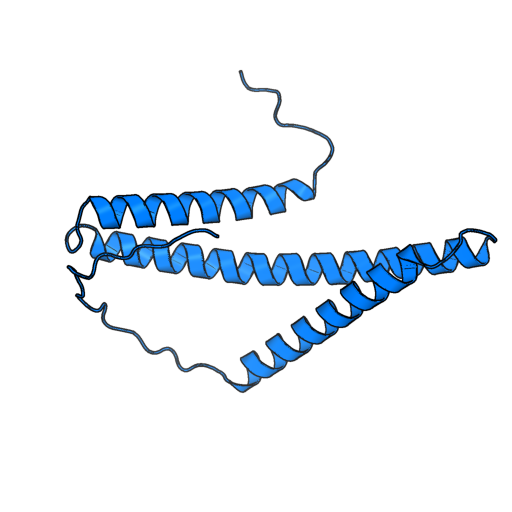ATOM 834 N N . ALA A 1 109 ? 5.450 -3.629 -21.059 1.00 90.62 109 ALA A N 1
ATOM 835 C CA . ALA A 1 109 ? 6.115 -2.909 -19.977 1.00 90.62 109 ALA A CA 1
ATOM 836 C C . ALA A 1 109 ? 5.487 -1.524 -19.742 1.00 90.62 109 ALA A C 1
ATOM 838 O O . ALA A 1 109 ? 5.216 -1.152 -18.599 1.00 90.62 109 ALA A O 1
ATOM 839 N N . SER A 1 110 ? 5.178 -0.790 -20.816 1.00 91.81 110 SER A N 1
ATOM 840 C CA . SER A 1 110 ? 4.522 0.523 -20.739 1.00 91.81 110 SER A CA 1
ATOM 841 C C . SER A 1 110 ? 3.151 0.441 -20.061 1.00 91.81 110 SER A C 1
ATOM 843 O O . SER A 1 110 ? 2.847 1.248 -19.182 1.00 91.81 110 SER A O 1
ATOM 845 N N . ASN A 1 111 ? 2.342 -0.567 -20.402 1.00 92.50 111 ASN A N 1
ATOM 846 C CA . ASN A 1 111 ? 1.030 -0.777 -19.788 1.00 92.50 111 ASN A CA 1
ATOM 847 C C . ASN A 1 111 ? 1.131 -1.082 -18.287 1.00 92.50 111 ASN A C 1
ATOM 849 O O . ASN A 1 111 ? 0.352 -0.545 -17.496 1.00 92.50 111 ASN A O 1
ATOM 853 N N . GLN A 1 112 ? 2.093 -1.911 -17.875 1.00 93.44 112 GLN A N 1
ATOM 854 C CA . GLN A 1 112 ? 2.314 -2.224 -16.459 1.00 93.44 112 GLN A CA 1
ATOM 855 C C . GLN A 1 112 ? 2.771 -0.990 -15.667 1.00 93.44 112 GLN A C 1
ATOM 857 O O . GLN A 1 112 ? 2.273 -0.737 -14.569 1.00 93.44 112 GLN A O 1
ATOM 862 N N . LEU A 1 113 ? 3.670 -0.181 -16.235 1.00 93.31 113 LEU A N 1
ATOM 863 C CA . LEU A 1 113 ? 4.142 1.059 -15.613 1.00 93.31 113 LEU A CA 1
ATOM 864 C C . LEU A 1 113 ? 3.035 2.116 -15.522 1.00 93.31 113 LEU A C 1
ATOM 866 O O . LEU A 1 113 ? 2.911 2.786 -14.496 1.00 93.31 113 LEU A O 1
ATOM 870 N N . PHE A 1 114 ? 2.175 2.215 -16.539 1.00 89.75 114 PHE A N 1
ATOM 871 C CA . PHE A 1 114 ? 0.992 3.073 -16.495 1.00 89.75 114 PHE A CA 1
ATOM 872 C C . PHE A 1 114 ? 0.028 2.659 -15.375 1.00 89.75 114 PHE A C 1
ATOM 874 O O . PHE A 1 114 ? -0.414 3.502 -14.592 1.00 89.75 114 PHE A O 1
ATOM 881 N N . GLN A 1 115 ? -0.259 1.360 -15.242 1.00 91.69 115 GLN A N 1
ATOM 882 C CA . GLN A 1 115 ? -1.092 0.849 -14.149 1.00 91.69 115 GLN A CA 1
ATOM 883 C C . GLN A 1 115 ? -0.459 1.103 -12.776 1.00 91.69 115 GLN A C 1
ATOM 885 O O . GLN A 1 115 ? -1.156 1.497 -11.843 1.00 91.69 115 GLN A O 1
ATOM 890 N N . CYS A 1 116 ? 0.859 0.932 -12.649 1.00 89.62 116 CYS A N 1
ATOM 891 C CA . CYS A 1 116 ? 1.586 1.247 -11.423 1.00 89.62 116 CYS A CA 1
ATOM 892 C C . CYS A 1 116 ? 1.405 2.723 -11.030 1.00 89.62 116 CYS A C 1
ATOM 894 O O . CYS A 1 116 ? 0.973 3.017 -9.913 1.00 89.62 116 CYS A O 1
ATOM 896 N N . ALA A 1 117 ? 1.632 3.651 -11.966 1.00 87.56 117 ALA A N 1
ATOM 897 C CA . ALA A 1 117 ? 1.423 5.080 -11.742 1.00 87.56 117 ALA A CA 1
ATOM 898 C C . ALA A 1 117 ? -0.036 5.402 -11.368 1.00 87.56 117 ALA A C 1
ATOM 900 O O . ALA A 1 117 ? -0.280 6.143 -10.415 1.00 87.56 117 ALA A O 1
ATOM 901 N N . SER A 1 118 ? -1.007 4.801 -12.063 1.00 90.38 118 SER A N 1
ATOM 902 C CA . SER A 1 118 ? -2.434 4.965 -11.763 1.00 90.38 118 SER A CA 1
ATOM 903 C C . SER A 1 118 ? -2.780 4.509 -10.339 1.00 90.38 118 SER A C 1
ATOM 905 O O . SER A 1 118 ? -3.401 5.257 -9.582 1.00 90.38 118 SER A O 1
ATOM 907 N N . ASN A 1 119 ? -2.302 3.334 -9.921 1.00 90.31 119 ASN A N 1
ATOM 908 C CA . ASN A 1 119 ? -2.537 2.802 -8.578 1.00 90.31 119 ASN A CA 1
ATOM 909 C C . ASN A 1 119 ? -1.938 3.699 -7.484 1.00 90.31 119 ASN A C 1
ATOM 911 O O . ASN A 1 119 ? -2.591 3.952 -6.472 1.00 90.31 119 ASN A O 1
ATOM 915 N N . ILE A 1 120 ? -0.731 4.236 -7.692 1.00 87.94 120 ILE A N 1
ATOM 916 C CA . ILE A 1 120 ? -0.094 5.180 -6.758 1.00 87.94 120 ILE A CA 1
ATOM 917 C C . ILE A 1 120 ? -0.938 6.447 -6.592 1.00 87.94 120 ILE A C 1
ATOM 919 O O . ILE A 1 120 ? -1.132 6.926 -5.469 1.00 87.94 120 ILE A O 1
ATOM 923 N N . LEU A 1 121 ? -1.437 6.999 -7.701 1.00 85.00 121 LEU A N 1
ATOM 924 C CA . LEU A 1 121 ? -2.275 8.194 -7.686 1.00 85.00 121 LEU A CA 1
ATOM 925 C C . LEU A 1 121 ? -3.587 7.932 -6.937 1.00 85.00 121 LEU A C 1
ATOM 927 O O . LEU A 1 121 ? -3.944 8.717 -6.060 1.00 85.00 121 LEU A O 1
ATOM 931 N N . ASN A 1 122 ? -4.237 6.793 -7.175 1.00 84.12 122 ASN A N 1
ATOM 932 C CA . ASN A 1 122 ? -5.485 6.420 -6.502 1.00 84.12 122 ASN A CA 1
ATOM 933 C C . ASN A 1 122 ? -5.351 6.358 -4.970 1.00 84.12 122 ASN A C 1
ATOM 935 O O . ASN A 1 122 ? -6.245 6.812 -4.258 1.00 84.12 122 ASN A O 1
ATOM 939 N N . VAL A 1 123 ? -4.217 5.882 -4.440 1.00 78.06 123 VAL A N 1
ATOM 940 C CA . VAL A 1 123 ? -3.983 5.867 -2.983 1.00 78.06 123 VAL A CA 1
ATOM 941 C C . VAL A 1 123 ? -3.816 7.283 -2.420 1.00 78.06 123 VAL A C 1
ATOM 943 O O . VAL A 1 123 ? -4.307 7.572 -1.329 1.00 78.06 123 VAL A O 1
ATOM 946 N N . LYS A 1 124 ? -3.180 8.208 -3.157 1.00 60.12 124 LYS A N 1
ATOM 947 C CA . LYS A 1 124 ? -3.070 9.618 -2.730 1.00 60.12 124 LYS A CA 1
ATOM 948 C C . LYS A 1 124 ? -4.436 10.309 -2.656 1.00 60.12 124 LYS A C 1
ATOM 950 O O . LYS A 1 124 ? -4.639 11.135 -1.767 1.00 60.12 124 LYS A O 1
ATOM 955 N N . TYR A 1 125 ? -5.378 9.934 -3.522 1.00 51.53 125 TYR A N 1
ATOM 956 C CA . TYR A 1 125 ? -6.754 10.441 -3.495 1.00 51.53 125 TYR A CA 1
ATOM 957 C C . TYR A 1 125 ? -7.649 9.757 -2.444 1.00 51.53 125 TYR A C 1
ATOM 959 O O . TYR A 1 125 ? -8.700 10.295 -2.107 1.00 51.53 125 TYR A O 1
ATOM 967 N N . MET A 1 126 ? -7.210 8.658 -1.813 1.00 42.88 126 MET A N 1
ATOM 968 C CA . MET A 1 126 ? -7.937 8.015 -0.702 1.00 42.88 126 MET A CA 1
ATOM 969 C C . MET A 1 126 ? -7.983 8.881 0.575 1.00 42.88 126 MET A C 1
ATOM 971 O O . MET A 1 126 ? -8.760 8.611 1.488 1.00 42.88 126 MET A O 1
ATOM 975 N N . LYS A 1 127 ? -7.194 9.965 0.633 1.00 42.50 127 LYS A N 1
ATOM 976 C CA . LYS A 1 127 ? -7.255 10.972 1.705 1.00 42.50 127 LYS A CA 1
ATOM 977 C C . LYS A 1 127 ? -8.336 12.046 1.498 1.00 42.50 127 LYS A C 1
ATOM 979 O O . LYS A 1 127 ? -8.456 12.939 2.332 1.00 42.50 127 LYS A O 1
ATOM 984 N N . LEU A 1 128 ? -9.109 11.962 0.415 1.00 37.09 128 LEU A N 1
ATOM 985 C CA . LEU A 1 128 ? -10.193 12.882 0.076 1.00 37.09 128 LEU A CA 1
ATOM 986 C C . LEU A 1 128 ? -11.447 12.089 -0.316 1.00 37.09 128 LEU A C 1
ATOM 988 O O . LEU A 1 128 ? -11.861 12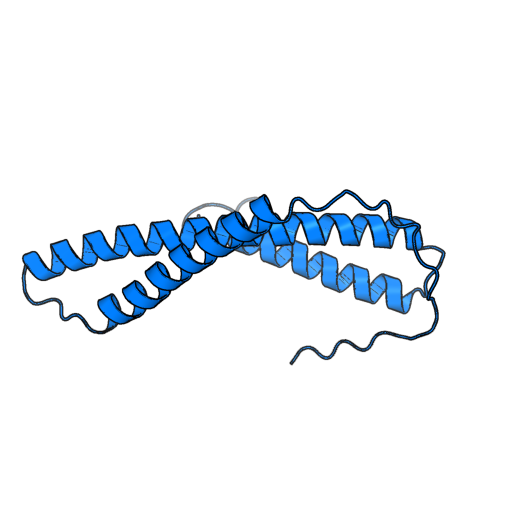.072 -1.471 1.00 37.09 128 LEU A O 1
ATOM 992 N N . ILE A 1 129 ? -12.109 11.471 0.665 1.00 45.12 129 ILE A N 1
ATOM 993 C CA . ILE A 1 129 ? -13.568 11.348 0.569 1.00 45.12 129 ILE A CA 1
ATOM 994 C C . ILE A 1 129 ? -14.125 12.691 1.040 1.00 45.12 129 ILE A C 1
ATOM 996 O O . ILE A 1 129 ? -14.279 12.898 2.239 1.00 45.12 129 ILE A O 1
ATOM 1000 N N . PHE A 1 130 ? -14.297 13.596 0.070 1.00 38.81 130 PHE A N 1
ATOM 1001 C CA . PHE A 1 130 ? -15.274 14.692 -0.062 1.00 38.81 130 PHE A CA 1
ATOM 1002 C C . PHE A 1 130 ? -14.654 15.909 -0.778 1.00 38.81 130 PHE A C 1
ATOM 1004 O O . PHE A 1 130 ? -13.803 16.589 -0.215 1.00 38.81 130 PHE A O 1
ATOM 1011 N N . LEU A 1 131 ? -15.178 16.188 -1.987 1.00 36.00 131 LEU A N 1
ATOM 1012 C CA . LEU A 1 131 ? -14.911 17.325 -2.894 1.00 36.00 131 LEU A CA 1
ATOM 1013 C C . LEU A 1 131 ? -13.482 17.374 -3.486 1.00 36.00 131 LEU A C 1
ATOM 1015 O O . LEU A 1 131 ? -12.505 17.344 -2.761 1.00 36.00 131 LEU A O 1
ATOM 1019 N N . SER A 1 132 ? -13.227 17.490 -4.788 1.00 35.75 132 SER A N 1
ATOM 1020 C CA . SER A 1 132 ? -14.028 17.916 -5.934 1.00 35.75 132 SER A CA 1
ATOM 1021 C C . SER A 1 132 ? -13.294 17.492 -7.217 1.00 35.75 132 SER A C 1
ATOM 1023 O O . SER A 1 132 ? -12.207 17.981 -7.499 1.00 35.75 132 SER A O 1
ATOM 1025 N N . LEU A 1 133 ? -13.885 16.610 -8.022 1.00 36.34 133 LEU A N 1
ATOM 1026 C CA . LEU A 1 133 ? -13.502 16.415 -9.431 1.00 36.34 133 LEU A CA 1
ATOM 1027 C C . LEU A 1 133 ? -14.754 16.069 -10.251 1.00 36.34 133 LEU A C 1
ATOM 1029 O O . LEU A 1 133 ? -14.796 15.124 -11.029 1.00 36.34 133 LEU A O 1
ATOM 1033 N N . TYR A 1 134 ? -15.806 16.860 -10.037 1.00 37.28 134 TYR A N 1
ATOM 1034 C CA . TYR A 1 134 ? -16.955 16.930 -10.934 1.00 37.28 134 TYR A CA 1
ATOM 1035 C C . TYR A 1 134 ? -17.189 18.387 -11.332 1.00 37.28 134 TYR A C 1
ATOM 1037 O O . TYR A 1 134 ? -18.215 18.973 -11.015 1.00 37.28 134 TYR A O 1
ATOM 1045 N N . GLN A 1 135 ? -16.177 19.009 -11.943 1.00 37.88 135 GLN A N 1
ATOM 1046 C CA . GLN A 1 135 ? -16.350 20.270 -12.669 1.00 37.88 135 GLN A CA 1
ATOM 1047 C C . GLN A 1 135 ? -15.137 20.568 -13.547 1.00 37.88 135 GLN A C 1
ATOM 1049 O O . GLN A 1 135 ? -14.260 21.346 -13.186 1.00 37.88 135 GLN A O 1
ATOM 1054 N N . THR A 1 136 ? -15.072 19.891 -14.692 1.00 37.97 136 THR A N 1
ATOM 1055 C CA . THR A 1 136 ? -14.761 20.500 -16.001 1.00 37.97 136 THR A CA 1
ATOM 1056 C C . THR A 1 136 ? -15.022 19.4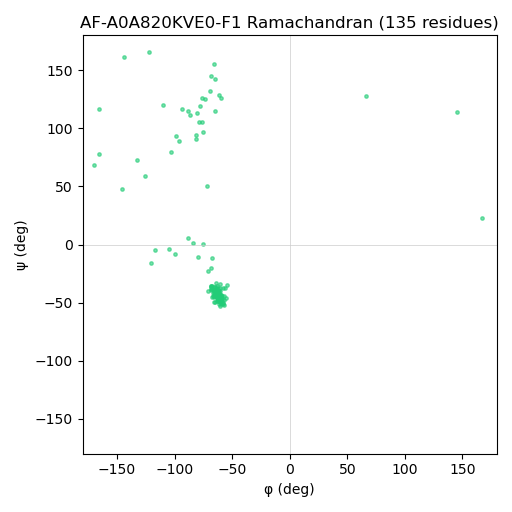67 -17.101 1.00 37.97 136 THR A C 1
ATOM 1058 O O . THR A 1 136 ? -14.116 18.924 -17.728 1.00 37.97 136 THR A O 1
ATOM 1061 N N . LEU A 1 137 ? -16.311 19.166 -17.265 1.00 36.97 137 LEU A N 1
ATOM 1062 C CA . LEU A 1 137 ? -16.967 19.109 -18.569 1.00 36.97 137 LEU A CA 1
ATOM 1063 C C . LEU A 1 137 ? -17.879 20.335 -18.631 1.00 36.97 137 LEU A C 1
ATOM 1065 O O . LEU A 1 137 ? -18.472 20.642 -17.568 1.00 36.97 137 LEU A O 1
#

Foldseek 3Di:
DDDDDDDPPFPDDDDDPDDDDPVVVVVVVVVVLVVLVVLLVVLVVVLVPQDDDDPVSVVVNVVSVVSNVVSVVVNLVVVLVVLVVVLVVLVVVLVVCVVRDDPVNSVVSVVVSVVSVVVSVVVVCVVDPDDDDPDDD